Protein AF-A0A2V8BZT2-F1 (afdb_monomer_lite)

pLDDT: mean 83.88, std 13.38, range [48.38, 97.75]

Secondary structure (DSSP, 8-state):
---EEE----BSSS---EEEEE-TT-BS-EEES-EEESSSEEEEE-TT-BS-EEES-EEE-SS-HHHHHH-TT-B--SEEE-SPTTSSEEES-B-S-EESS------TT--PPPTT-

Foldseek 3Di:
DQAEFADQEWDLPPQPKEREEQDLPAEQEEAELYEAAQILEHYEYYENHAHYEHEHYEQECRNPPVCCVVPVSTHYFSEEYPYDQPRYHYYHYDYDGYDSHDHDHDPVPRNPDDPPD

Radius of gyration: 13.42 Å; chains: 1; bounding box: 36×33×26 Å

Structure (mmCIF, N/CA/C/O backbone):
data_AF-A0A2V8BZT2-F1
#
_entry.id   AF-A0A2V8BZT2-F1
#
loop_
_atom_site.group_PDB
_atom_site.id
_atom_site.type_symbol
_atom_site.label_atom_id
_atom_site.label_alt_id
_atom_site.label_comp_id
_atom_site.label_asym_id
_atom_site.label_entity_id
_atom_site.label_seq_id
_atom_site.pdbx_PDB_ins_code
_atom_site.Cartn_x
_atom_site.Cartn_y
_atom_site.Cartn_z
_atom_site.occupancy
_atom_site.B_iso_or_equiv
_atom_site.auth_seq_id
_atom_site.auth_comp_id
_atom_site.auth_asym_id
_atom_site.auth_atom_id
_atom_site.pdbx_PDB_model_num
ATOM 1 N N . ARG A 1 1 ? -13.406 -2.250 1.112 1.00 82.75 1 ARG A N 1
ATOM 2 C CA . ARG A 1 1 ? -13.160 -3.471 1.911 1.00 82.75 1 ARG A CA 1
ATOM 3 C C . ARG A 1 1 ? -13.557 -4.680 1.091 1.00 82.75 1 ARG A C 1
ATOM 5 O O . ARG A 1 1 ? -14.514 -4.541 0.335 1.00 82.75 1 ARG A O 1
ATOM 12 N N . TRP A 1 2 ? -12.881 -5.819 1.260 1.00 83.81 2 TRP A N 1
ATOM 13 C CA . TRP A 1 2 ? -13.088 -7.047 0.472 1.00 83.81 2 TRP A CA 1
ATOM 14 C C . TRP A 1 2 ? -12.940 -6.858 -1.039 1.00 83.81 2 TRP A C 1
ATOM 16 O O . TRP A 1 2 ? -13.545 -7.585 -1.822 1.00 83.81 2 TRP A O 1
ATOM 26 N N . ASN A 1 3 ? -12.146 -5.866 -1.443 1.00 82.94 3 ASN A N 1
ATOM 27 C CA . ASN A 1 3 ? -11.770 -5.691 -2.834 1.00 82.94 3 ASN A CA 1
ATOM 28 C C . ASN A 1 3 ? -10.599 -6.622 -3.147 1.00 82.94 3 ASN A C 1
ATOM 30 O O . ASN A 1 3 ? -9.687 -6.765 -2.331 1.00 82.94 3 ASN A O 1
ATOM 34 N N . GLU A 1 4 ? -10.603 -7.198 -4.341 1.00 87.56 4 GLU A N 1
ATOM 35 C CA . GLU A 1 4 ? -9.495 -7.990 -4.858 1.00 87.56 4 GLU A CA 1
ATOM 36 C C . GLU A 1 4 ? -8.922 -7.273 -6.073 1.00 87.56 4 GLU A C 1
ATOM 38 O O . GLU A 1 4 ? -9.618 -7.012 -7.053 1.00 87.56 4 GLU A O 1
ATOM 43 N N . THR A 1 5 ? -7.648 -6.914 -5.978 1.00 86.62 5 THR A N 1
ATOM 44 C CA . THR A 1 5 ? -6.884 -6.329 -7.077 1.00 86.62 5 THR A CA 1
ATOM 45 C C . THR A 1 5 ? -5.777 -7.304 -7.425 1.00 86.62 5 THR A C 1
ATOM 47 O O . THR A 1 5 ? -5.031 -7.760 -6.554 1.00 86.62 5 THR A O 1
ATOM 50 N N . SER A 1 6 ? -5.698 -7.672 -8.697 1.00 83.00 6 SER A N 1
ATOM 51 C CA . SER A 1 6 ? -4.645 -8.552 -9.173 1.00 83.00 6 SER A CA 1
ATOM 52 C C . SER A 1 6 ? -4.099 -8.080 -10.504 1.00 83.00 6 SER A C 1
ATOM 54 O O . SER A 1 6 ? -4.804 -7.443 -11.289 1.00 83.00 6 SER A O 1
ATOM 56 N N . GLY A 1 7 ? -2.832 -8.389 -10.738 1.00 78.75 7 GLY A N 1
ATOM 57 C CA . GLY A 1 7 ? -2.151 -8.047 -11.972 1.00 78.75 7 GLY A CA 1
ATOM 58 C C . GLY A 1 7 ? -0.972 -8.968 -12.247 1.00 78.75 7 GLY A C 1
ATOM 59 O O . GLY A 1 7 ? -0.732 -9.949 -11.544 1.00 78.75 7 GLY A O 1
ATOM 60 N N . ASN A 1 8 ? -0.225 -8.616 -13.286 1.00 70.88 8 ASN A N 1
ATOM 61 C CA . ASN A 1 8 ? 1.078 -9.184 -13.629 1.00 70.88 8 ASN A CA 1
ATOM 62 C C . ASN A 1 8 ? 2.114 -8.069 -13.881 1.00 70.88 8 ASN A C 1
ATOM 64 O O . ASN A 1 8 ? 3.004 -8.198 -14.721 1.00 70.88 8 ASN A O 1
ATOM 68 N N . GLY A 1 9 ? 1.943 -6.940 -13.190 1.00 68.69 9 GLY A N 1
ATOM 69 C CA . GLY A 1 9 ? 2.707 -5.718 -13.414 1.00 68.69 9 GLY A CA 1
ATOM 70 C C . GLY A 1 9 ? 4.065 -5.734 -12.717 1.00 68.69 9 GLY A C 1
ATOM 71 O O . GLY A 1 9 ? 4.199 -6.230 -11.605 1.00 68.69 9 GLY A O 1
ATOM 72 N N . TYR A 1 10 ? 5.066 -5.134 -13.357 1.00 74.81 10 TYR A N 1
ATOM 73 C CA . TYR A 1 10 ? 6.353 -4.790 -12.748 1.00 74.81 10 TYR A CA 1
ATOM 74 C C . TYR A 1 10 ? 6.797 -3.403 -13.219 1.00 74.81 10 TYR A C 1
ATOM 76 O O . TYR A 1 10 ? 6.179 -2.828 -14.119 1.00 74.81 10 TYR A O 1
ATOM 84 N N . ALA A 1 11 ? 7.836 -2.833 -12.609 1.00 71.00 11 ALA A N 1
ATOM 85 C CA . ALA A 1 11 ? 8.384 -1.545 -13.028 1.00 71.00 11 ALA A CA 1
ATOM 86 C C . ALA A 1 11 ? 9.912 -1.593 -13.160 1.00 71.00 11 ALA A C 1
ATOM 88 O O . ALA A 1 11 ? 10.600 -2.011 -12.238 1.00 71.00 11 ALA A O 1
ATOM 89 N N . THR A 1 12 ? 10.445 -1.135 -14.296 1.00 69.06 12 THR A N 1
ATOM 90 C CA . THR A 1 12 ? 11.894 -0.924 -14.529 1.00 69.06 12 THR A CA 1
ATOM 91 C C . THR A 1 12 ? 12.328 0.534 -14.331 1.00 69.06 12 THR A C 1
ATOM 93 O O . THR A 1 12 ? 13.508 0.852 -14.452 1.00 69.06 12 THR A O 1
ATOM 96 N N . GLY A 1 13 ? 11.369 1.417 -14.039 1.00 65.31 13 GLY A N 1
ATOM 97 C CA . GLY A 1 13 ? 11.533 2.818 -13.639 1.00 65.31 13 GLY A CA 1
ATOM 98 C C . GLY A 1 13 ? 10.741 3.089 -12.351 1.00 65.31 13 GLY A C 1
ATOM 99 O O . GLY A 1 13 ? 10.392 2.126 -11.666 1.00 65.31 13 GLY A O 1
ATOM 100 N N . PRO A 1 14 ? 10.424 4.349 -11.987 1.00 61.53 14 PRO A N 1
ATOM 101 C CA . PRO A 1 14 ? 9.626 4.612 -10.790 1.00 61.53 14 PRO A CA 1
ATOM 102 C C . PRO A 1 14 ? 8.318 3.813 -10.851 1.00 61.53 14 PRO A C 1
ATOM 104 O O . PRO A 1 14 ? 7.564 3.909 -11.820 1.00 61.53 14 PRO A O 1
ATOM 107 N N . ALA A 1 15 ? 8.086 2.974 -9.841 1.00 64.50 15 ALA A N 1
ATOM 108 C CA . ALA A 1 15 ? 6.976 2.035 -9.827 1.00 64.50 15 ALA A CA 1
ATOM 109 C C . ALA A 1 15 ? 5.659 2.777 -9.558 1.00 64.50 15 ALA A C 1
ATOM 111 O O . ALA A 1 15 ? 5.234 2.912 -8.416 1.00 64.50 15 ALA A O 1
ATOM 112 N N . THR A 1 16 ? 5.032 3.295 -10.617 1.00 68.88 16 THR A N 1
ATOM 113 C CA . THR A 1 16 ? 3.766 4.046 -10.549 1.00 68.88 16 THR A CA 1
ATOM 114 C C . THR A 1 16 ? 2.526 3.163 -10.644 1.00 68.88 16 THR A C 1
ATOM 116 O O . THR A 1 16 ? 1.426 3.652 -10.410 1.00 68.88 16 THR A O 1
ATOM 119 N N . ASN A 1 17 ? 2.678 1.878 -10.978 1.00 82.25 17 ASN A N 1
ATOM 120 C CA . ASN A 1 17 ? 1.571 0.925 -11.003 1.00 82.25 17 ASN A CA 1
ATOM 121 C C . ASN A 1 17 ? 1.343 0.342 -9.599 1.00 82.25 17 ASN A C 1
ATOM 123 O O . ASN A 1 17 ? 2.299 -0.036 -8.912 1.00 82.25 17 ASN A O 1
ATOM 127 N N . PHE A 1 18 ? 0.083 0.283 -9.178 1.00 90.50 18 PHE A N 1
ATOM 128 C CA . PHE A 1 18 ? -0.331 -0.204 -7.873 1.00 90.50 18 PHE A CA 1
ATOM 129 C C . PHE A 1 18 ? -1.722 -0.840 -7.917 1.00 90.50 18 PHE A C 1
ATOM 131 O O . PHE A 1 18 ? -2.554 -0.454 -8.736 1.00 90.50 18 PHE A O 1
ATOM 138 N N . GLY A 1 19 ? -1.994 -1.772 -7.000 1.00 92.38 19 GLY A N 1
ATOM 139 C CA . GLY A 1 19 ? -3.340 -2.320 -6.812 1.00 92.38 19 GLY A CA 1
ATOM 140 C C . GLY A 1 19 ? -4.283 -1.311 -6.150 1.00 92.38 19 GLY A C 1
ATOM 141 O O . GLY A 1 19 ? -5.372 -1.039 -6.652 1.00 92.38 19 GLY A O 1
ATOM 142 N N . ILE A 1 20 ? -3.854 -0.714 -5.032 1.00 94.19 20 ILE A N 1
ATOM 143 C CA . ILE A 1 20 ? -4.624 0.292 -4.281 1.00 94.19 20 ILE A CA 1
ATOM 144 C C . ILE A 1 20 ? -3.760 1.533 -4.042 1.00 94.19 20 ILE A C 1
ATOM 146 O O . ILE A 1 20 ? -2.643 1.433 -3.540 1.00 94.19 20 ILE A O 1
ATOM 150 N N . GLY A 1 21 ? -4.292 2.712 -4.369 1.00 94.25 21 GLY A N 1
ATOM 151 C CA . GLY A 1 21 ? -3.606 3.992 -4.192 1.00 94.25 21 GLY A CA 1
ATOM 152 C C . GLY A 1 21 ? -4.351 4.929 -3.246 1.00 94.25 21 GLY A C 1
ATOM 153 O O . GLY A 1 21 ? -5.548 5.157 -3.416 1.00 94.25 21 GLY A O 1
ATOM 154 N N . LEU A 1 22 ? -3.637 5.510 -2.282 1.00 95.62 22 LEU A N 1
ATOM 155 C CA . LEU A 1 22 ? -4.106 6.640 -1.478 1.00 95.62 22 LEU A CA 1
ATOM 156 C C . LEU A 1 22 ? -3.396 7.894 -1.981 1.00 95.62 22 LEU A C 1
ATOM 158 O O . LEU A 1 22 ? -2.215 8.091 -1.708 1.00 95.62 22 LEU A O 1
ATOM 162 N N . LEU A 1 23 ? -4.102 8.706 -2.764 1.00 94.38 23 LEU A N 1
ATOM 163 C CA . LEU A 1 23 ? -3.538 9.899 -3.402 1.00 94.38 23 LEU A CA 1
ATOM 164 C C . LEU A 1 23 ? -3.241 11.009 -2.383 1.00 94.38 23 LEU A C 1
ATOM 166 O O . LEU A 1 23 ? -3.712 10.961 -1.254 1.00 94.38 23 LEU A O 1
ATOM 170 N N . ALA A 1 24 ? -2.503 12.042 -2.795 1.00 93.19 24 ALA A N 1
ATOM 171 C CA . ALA A 1 24 ? -2.044 13.135 -1.927 1.00 93.19 24 ALA A CA 1
ATOM 172 C C . ALA A 1 24 ? -3.151 13.844 -1.117 1.00 93.19 24 ALA A C 1
ATOM 174 O O . ALA A 1 24 ? -2.877 14.446 -0.086 1.00 93.19 24 ALA A O 1
ATOM 175 N N . THR A 1 25 ? -4.399 13.781 -1.581 1.00 93.56 25 THR A N 1
ATOM 176 C CA . THR A 1 25 ? -5.577 14.369 -0.928 1.00 93.56 25 THR A CA 1
ATOM 177 C C . THR A 1 25 ? -6.415 13.350 -0.147 1.00 93.56 25 THR A C 1
ATOM 179 O O . THR A 1 25 ? -7.524 13.660 0.286 1.00 93.56 25 THR A O 1
ATOM 182 N N . ALA A 1 26 ? -5.926 12.119 0.018 1.00 95.44 26 ALA A N 1
ATOM 183 C CA . ALA A 1 26 ? -6.617 11.069 0.747 1.00 95.44 26 ALA A CA 1
ATOM 184 C C . ALA A 1 26 ? -6.467 11.286 2.258 1.00 95.44 26 ALA A C 1
ATOM 186 O O . ALA A 1 26 ? -5.395 11.071 2.832 1.00 95.44 26 ALA A O 1
ATOM 187 N N . PHE A 1 27 ? -7.573 11.670 2.896 1.00 97.00 27 PHE A N 1
ATOM 188 C CA . PHE A 1 27 ? -7.660 11.857 4.340 1.00 97.00 27 PHE A CA 1
ATOM 189 C C . PHE A 1 27 ? -8.783 11.030 4.955 1.00 97.00 27 PHE A C 1
ATOM 191 O O . PHE A 1 27 ? -9.858 10.920 4.368 1.00 97.00 27 PHE A O 1
ATOM 198 N N . ASN A 1 28 ? -8.555 10.516 6.167 1.00 97.19 28 ASN A N 1
ATOM 199 C CA . ASN A 1 28 ? -9.574 9.838 6.977 1.00 97.19 28 ASN A CA 1
ATOM 200 C C . ASN A 1 28 ? -10.194 8.594 6.309 1.00 97.19 28 ASN A C 1
ATOM 202 O O . ASN A 1 28 ? -11.365 8.287 6.535 1.00 97.19 28 ASN A O 1
ATOM 206 N N . ASN A 1 29 ? -9.434 7.873 5.481 1.00 96.62 29 ASN A N 1
ATOM 207 C CA . ASN A 1 29 ? -9.927 6.671 4.807 1.00 96.62 29 ASN A CA 1
ATOM 208 C C . ASN A 1 29 ? -9.651 5.405 5.619 1.00 96.62 29 ASN A C 1
ATOM 210 O O . ASN A 1 29 ? -8.651 5.302 6.330 1.00 96.62 29 ASN A O 1
ATOM 214 N N . LEU A 1 30 ? -10.512 4.403 5.436 1.00 95.94 30 LEU A N 1
ATOM 215 C CA . LEU A 1 30 ? -10.336 3.056 5.969 1.00 95.94 30 LEU A CA 1
ATOM 216 C C . LEU A 1 30 ? -10.149 2.059 4.823 1.00 95.94 30 LEU A C 1
ATOM 218 O O . LEU A 1 30 ? -11.076 1.776 4.062 1.00 95.94 30 LEU A O 1
ATOM 222 N N . ILE A 1 31 ? -8.949 1.490 4.740 1.00 95.00 31 ILE A N 1
ATOM 223 C CA . ILE A 1 31 ? -8.581 0.446 3.788 1.00 95.00 31 ILE A CA 1
ATOM 224 C C . ILE A 1 31 ? -8.408 -0.851 4.565 1.00 95.00 31 ILE A C 1
ATOM 226 O O . ILE A 1 31 ? -7.367 -1.095 5.177 1.00 95.00 31 ILE A O 1
ATOM 230 N N . GLU A 1 32 ? -9.454 -1.673 4.561 1.00 93.94 32 GLU A N 1
ATOM 231 C CA . GLU A 1 32 ? -9.481 -2.912 5.337 1.00 93.94 32 GLU A CA 1
ATOM 232 C C . GLU A 1 32 ? -9.867 -4.148 4.535 1.00 93.94 32 GLU A C 1
ATOM 234 O O . GLU A 1 32 ? -10.717 -4.066 3.641 1.00 93.94 32 GLU A O 1
ATOM 239 N N . ALA A 1 33 ? -9.289 -5.292 4.915 1.00 90.62 33 ALA A N 1
ATOM 240 C CA . ALA A 1 33 ? -9.679 -6.614 4.429 1.00 90.62 33 ALA A CA 1
ATOM 241 C C . ALA A 1 33 ? -9.716 -6.723 2.897 1.00 90.62 33 ALA A C 1
ATOM 243 O O . ALA A 1 33 ? -10.644 -7.296 2.338 1.00 90.62 33 ALA A O 1
ATOM 244 N N . ASN A 1 34 ? -8.758 -6.109 2.202 1.00 91.31 34 ASN A N 1
ATOM 245 C CA . ASN A 1 34 ? -8.605 -6.224 0.751 1.00 91.31 34 ASN A CA 1
ATOM 246 C C . ASN A 1 34 ? -7.424 -7.137 0.411 1.00 91.31 34 ASN A C 1
ATOM 248 O O . ASN A 1 34 ? -6.519 -7.314 1.230 1.00 91.31 34 ASN A O 1
ATOM 252 N N . SER A 1 35 ? -7.415 -7.640 -0.820 1.00 91.62 35 SER A N 1
ATOM 253 C CA . SER A 1 35 ? -6.312 -8.411 -1.390 1.00 91.62 35 SER A CA 1
ATOM 254 C C . SER A 1 35 ? -5.682 -7.642 -2.553 1.00 91.62 35 SER A C 1
ATOM 256 O O . SER A 1 35 ? -6.395 -7.178 -3.447 1.00 91.62 35 SER A O 1
ATOM 258 N N . ALA A 1 36 ? -4.356 -7.501 -2.557 1.00 92.38 36 ALA A N 1
ATOM 259 C CA . ALA A 1 36 ? -3.598 -6.891 -3.653 1.00 92.38 36 ALA A CA 1
ATOM 260 C C . ALA A 1 36 ? -2.355 -7.732 -3.982 1.00 92.38 36 ALA A C 1
ATOM 262 O O . ALA A 1 36 ? -1.414 -7.801 -3.189 1.00 92.38 36 ALA A O 1
ATOM 263 N N . ILE A 1 37 ? -2.375 -8.414 -5.132 1.00 89.38 37 ILE A N 1
ATOM 264 C CA . ILE A 1 37 ? -1.389 -9.450 -5.493 1.00 89.38 37 ILE A CA 1
ATOM 265 C C . ILE A 1 37 ? -0.956 -9.293 -6.956 1.00 89.38 37 ILE A C 1
ATOM 267 O O . ILE A 1 37 ? -1.791 -9.091 -7.831 1.00 89.38 37 ILE A O 1
ATOM 271 N N . GLY A 1 38 ? 0.336 -9.437 -7.256 1.00 87.44 38 GLY A N 1
ATOM 272 C CA . GLY A 1 38 ? 0.846 -9.439 -8.634 1.00 87.44 38 GLY A CA 1
ATOM 273 C C . GLY A 1 38 ? 0.876 -8.068 -9.328 1.00 87.44 38 GLY A C 1
ATOM 274 O O . GLY A 1 38 ? 1.091 -7.965 -10.535 1.00 87.44 38 GLY A O 1
ATOM 275 N N . ASN A 1 39 ? 0.680 -6.984 -8.591 1.00 89.25 39 ASN A N 1
ATOM 276 C CA . ASN A 1 39 ? 0.878 -5.628 -9.098 1.00 89.25 39 ASN A CA 1
ATOM 277 C C . ASN A 1 39 ? 2.352 -5.232 -8.961 1.00 89.25 39 ASN A C 1
ATOM 279 O O . ASN A 1 39 ? 3.066 -5.856 -8.186 1.00 89.25 39 ASN A O 1
ATOM 283 N N . SER A 1 40 ? 2.809 -4.156 -9.615 1.00 89.50 40 SER A N 1
ATOM 284 C CA . SER A 1 40 ? 4.170 -3.651 -9.352 1.00 89.50 40 SER A CA 1
ATOM 285 C C . SER A 1 40 ? 4.319 -3.236 -7.887 1.00 89.50 40 SER A C 1
ATOM 287 O O . SER A 1 40 ? 5.304 -3.580 -7.248 1.00 89.50 40 SER A O 1
ATOM 289 N N . ASN A 1 41 ? 3.306 -2.559 -7.338 1.00 91.06 41 ASN A N 1
ATOM 290 C CA . ASN A 1 41 ? 3.156 -2.347 -5.902 1.00 91.06 41 ASN A CA 1
ATOM 291 C C . ASN A 1 41 ? 1.773 -2.801 -5.438 1.00 91.06 41 ASN A C 1
ATOM 293 O O . ASN A 1 41 ? 0.790 -2.629 -6.155 1.00 91.06 41 ASN A O 1
ATOM 297 N N . GLY A 1 42 ? 1.659 -3.330 -4.227 1.00 94.19 42 GLY A N 1
ATOM 298 C CA . GLY A 1 42 ? 0.356 -3.721 -3.693 1.00 94.1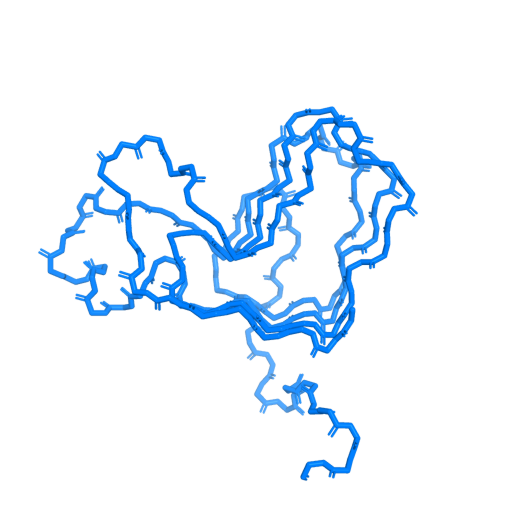9 42 GLY A CA 1
ATOM 299 C C . GLY A 1 42 ? -0.481 -2.501 -3.303 1.00 94.19 42 GLY A C 1
ATOM 300 O O . GLY A 1 42 ? -1.493 -2.193 -3.940 1.00 94.19 42 GLY A O 1
ATOM 301 N N . ILE A 1 43 ? -0.023 -1.779 -2.279 1.00 95.19 43 ILE A N 1
ATOM 302 C CA . ILE A 1 43 ? -0.590 -0.508 -1.819 1.00 95.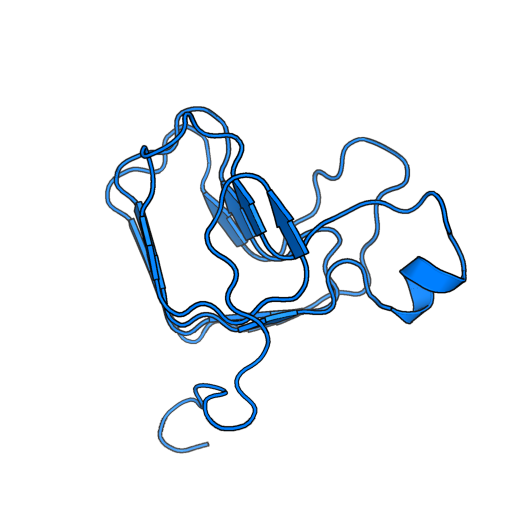19 43 ILE A CA 1
ATOM 303 C C . ILE A 1 43 ? 0.456 0.599 -1.931 1.00 95.19 43 ILE A C 1
ATOM 305 O O . ILE A 1 43 ? 1.581 0.438 -1.462 1.00 95.19 43 ILE A O 1
ATOM 309 N N . VAL A 1 44 ? 0.063 1.748 -2.486 1.00 95.12 44 VAL A N 1
ATOM 310 C CA . VAL A 1 44 ? 0.880 2.969 -2.497 1.00 95.12 44 VAL A CA 1
ATOM 311 C C . VAL A 1 44 ? 0.149 4.090 -1.771 1.00 95.12 44 VAL A C 1
ATOM 313 O O . VAL A 1 44 ? -0.991 4.422 -2.099 1.00 95.12 44 VAL A O 1
ATOM 316 N N . VAL A 1 45 ? 0.821 4.698 -0.798 1.00 96.06 45 VAL A N 1
ATOM 317 C CA . VAL A 1 45 ? 0.374 5.920 -0.125 1.00 96.06 45 VAL A CA 1
ATOM 318 C C . VAL A 1 45 ? 1.232 7.069 -0.637 1.00 96.06 45 VAL A C 1
ATOM 320 O O . VAL A 1 45 ? 2.446 7.080 -0.449 1.00 96.06 45 VAL A O 1
ATOM 323 N N . PHE A 1 46 ? 0.609 8.012 -1.340 1.00 95.19 46 PHE A N 1
ATOM 324 C CA . PHE A 1 46 ? 1.301 9.137 -1.960 1.00 95.19 46 PHE A CA 1
ATOM 325 C C . PHE A 1 46 ? 1.650 10.229 -0.939 1.00 95.19 46 PHE A C 1
ATOM 327 O O . PHE A 1 46 ? 0.978 10.355 0.092 1.00 95.19 46 PHE A O 1
ATOM 334 N N . PRO A 1 47 ? 2.656 11.075 -1.239 1.00 95.56 47 PRO A N 1
ATOM 335 C CA . PRO A 1 47 ? 2.996 12.210 -0.390 1.00 95.56 47 PRO A CA 1
ATOM 336 C C . PRO A 1 47 ? 1.771 13.095 -0.123 1.00 95.56 47 PRO A C 1
ATOM 338 O O . PRO A 1 47 ? 1.052 13.450 -1.052 1.00 95.56 47 PRO A O 1
ATOM 341 N N . GLY A 1 48 ? 1.538 13.455 1.140 1.00 94.12 48 GLY A N 1
ATOM 342 C CA . GLY A 1 48 ? 0.413 14.302 1.565 1.00 94.12 48 GLY A CA 1
ATOM 343 C C . GLY A 1 48 ? -0.809 13.547 2.097 1.00 94.12 48 GLY A C 1
ATOM 344 O O . GLY A 1 48 ? -1.567 14.130 2.870 1.00 94.12 48 GLY A O 1
ATOM 345 N N . ALA A 1 49 ? -0.964 12.256 1.782 1.00 97.06 49 ALA A N 1
ATOM 346 C CA . ALA A 1 49 ? -2.024 11.435 2.364 1.00 97.06 49 ALA A CA 1
ATOM 347 C C . ALA A 1 49 ? -1.826 11.287 3.882 1.00 97.06 49 ALA A C 1
ATOM 349 O O . ALA A 1 49 ? -0.719 10.982 4.339 1.00 97.06 49 ALA A O 1
ATOM 350 N N . ALA A 1 50 ? -2.889 11.480 4.666 1.00 97.62 50 ALA A N 1
ATOM 351 C CA . ALA A 1 50 ? -2.790 11.469 6.125 1.00 97.62 50 ALA A CA 1
ATOM 352 C C . ALA A 1 50 ? -4.048 10.964 6.834 1.00 97.62 50 ALA A C 1
ATOM 354 O O . ALA A 1 50 ? -5.160 11.015 6.316 1.00 97.62 50 ALA A O 1
ATOM 355 N N . ASN A 1 51 ? -3.868 10.531 8.077 1.00 97.38 51 ASN A N 1
ATOM 356 C CA . ASN A 1 51 ? -4.891 9.989 8.958 1.00 97.38 51 ASN A CA 1
ATOM 357 C C . ASN A 1 51 ? -5.697 8.838 8.332 1.00 97.38 51 ASN A C 1
ATOM 359 O O . ASN A 1 51 ? -6.893 8.694 8.583 1.00 97.38 51 ASN A O 1
ATOM 363 N N . ASN A 1 52 ? -5.062 8.026 7.484 1.00 97.75 52 ASN A N 1
ATOM 364 C CA . ASN A 1 52 ? -5.696 6.842 6.919 1.00 97.75 52 ASN A CA 1
ATOM 365 C C . ASN A 1 52 ? -5.379 5.612 7.773 1.00 97.75 52 ASN A C 1
ATOM 367 O O . ASN A 1 52 ? -4.287 5.479 8.329 1.00 97.75 52 ASN A O 1
ATOM 371 N N . GLN A 1 53 ? -6.339 4.695 7.852 1.00 96.75 53 GLN A N 1
ATOM 372 C CA . GLN A 1 53 ? -6.197 3.411 8.527 1.00 96.75 53 GLN A CA 1
ATOM 373 C C . GLN A 1 53 ? -6.098 2.303 7.482 1.00 96.75 53 GLN A C 1
ATOM 375 O O . GLN A 1 53 ? -7.069 2.006 6.784 1.00 96.75 53 GLN A O 1
ATOM 380 N N . ILE A 1 54 ? -4.931 1.675 7.385 1.00 95.94 54 ILE A N 1
ATOM 381 C CA . ILE A 1 54 ? -4.655 0.566 6.477 1.00 95.94 54 ILE A CA 1
ATOM 382 C C . ILE A 1 54 ? -4.476 -0.678 7.338 1.00 95.94 54 ILE A C 1
ATOM 384 O O . ILE A 1 54 ? -3.454 -0.836 8.008 1.00 95.94 54 ILE A O 1
ATOM 388 N N . ARG A 1 55 ? -5.475 -1.564 7.370 1.00 92.81 55 ARG A N 1
ATOM 389 C CA . ARG A 1 55 ? -5.463 -2.695 8.305 1.00 92.81 55 ARG A CA 1
ATOM 390 C C . ARG A 1 55 ? -5.992 -3.999 7.739 1.00 92.81 55 ARG A C 1
ATOM 392 O O . ARG A 1 55 ? -6.939 -4.006 6.965 1.00 92.81 55 ARG A O 1
ATOM 399 N N . GLN A 1 56 ? -5.436 -5.116 8.200 1.00 91.56 56 GLN A N 1
ATOM 400 C CA . GLN A 1 56 ? -5.947 -6.460 7.898 1.00 91.56 56 GLN A CA 1
ATOM 401 C C . GLN A 1 56 ? -6.081 -6.752 6.394 1.00 91.56 56 GLN A C 1
ATOM 403 O O . GLN A 1 56 ? -6.971 -7.489 5.987 1.00 91.56 56 GLN A O 1
AT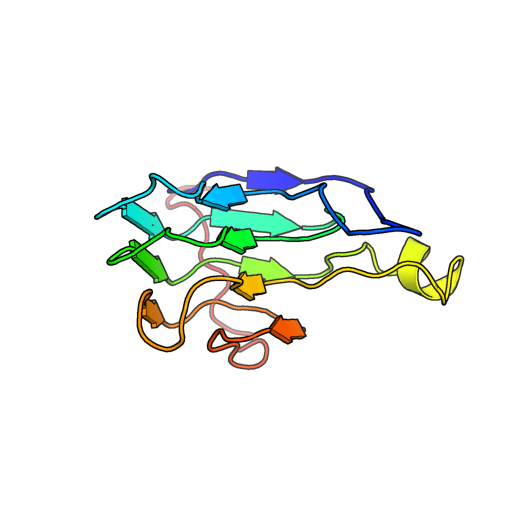OM 408 N N . ASN A 1 57 ? -5.238 -6.152 5.553 1.00 91.75 57 ASN A N 1
ATOM 409 C CA . ASN A 1 57 ? -5.186 -6.450 4.122 1.00 91.75 57 ASN A CA 1
ATOM 410 C C . ASN A 1 57 ? -4.158 -7.556 3.844 1.00 91.75 57 ASN A C 1
ATOM 412 O O . ASN A 1 57 ? -3.196 -7.702 4.598 1.00 91.75 57 ASN A O 1
ATOM 416 N N . VAL A 1 58 ? -4.326 -8.291 2.745 1.00 91.88 58 VAL A N 1
ATOM 417 C CA . VAL A 1 58 ? -3.350 -9.266 2.235 1.00 91.88 58 VAL A CA 1
ATOM 418 C C . VAL A 1 58 ? -2.694 -8.691 0.992 1.00 91.88 58 VAL A C 1
ATOM 420 O O . VAL A 1 58 ? -3.334 -8.493 -0.037 1.00 91.88 58 VAL A O 1
ATOM 423 N N . ILE A 1 59 ? -1.413 -8.374 1.105 1.00 92.25 59 ILE A N 1
ATOM 424 C CA . ILE A 1 59 ? -0.684 -7.586 0.123 1.00 92.25 59 ILE A CA 1
ATOM 425 C C . ILE A 1 59 ? 0.643 -8.301 -0.098 1.00 92.25 59 ILE A C 1
ATOM 427 O O . ILE A 1 59 ? 1.598 -8.083 0.633 1.00 92.25 59 ILE A O 1
ATOM 431 N N . VAL A 1 60 ? 0.673 -9.262 -1.014 1.00 90.25 60 VAL A N 1
ATOM 432 C CA . VAL A 1 60 ? 1.824 -10.160 -1.186 1.00 90.25 60 VAL A CA 1
ATOM 433 C C . VAL A 1 60 ? 2.114 -10.386 -2.660 1.00 90.25 60 VAL A C 1
ATOM 435 O O . VAL A 1 60 ? 1.198 -10.400 -3.482 1.00 90.25 60 VAL A O 1
ATOM 438 N N . GLY A 1 61 ? 3.382 -10.623 -2.989 1.00 88.31 61 GLY A N 1
ATOM 439 C CA . GLY A 1 61 ? 3.794 -10.940 -4.355 1.00 88.31 61 GLY A CA 1
ATOM 440 C C . GLY A 1 61 ? 3.697 -9.741 -5.293 1.00 88.31 61 GLY A C 1
ATOM 441 O O . GLY A 1 61 ? 3.267 -9.906 -6.435 1.00 88.31 61 GLY A O 1
ATOM 442 N N . ASN A 1 62 ? 4.045 -8.548 -4.801 1.00 89.88 62 ASN A N 1
ATOM 443 C CA . ASN A 1 62 ? 4.140 -7.329 -5.597 1.00 89.88 62 ASN A CA 1
ATOM 444 C C . ASN A 1 62 ? 5.605 -6.827 -5.607 1.00 89.88 62 ASN A C 1
ATOM 446 O O . ASN A 1 62 ? 6.084 -6.392 -4.555 1.00 89.88 62 ASN A O 1
ATOM 450 N N . PRO A 1 63 ? 6.336 -6.881 -6.742 1.00 85.81 63 PRO A N 1
ATOM 451 C CA . PRO A 1 63 ? 5.941 -7.418 -8.051 1.00 85.81 63 PRO A CA 1
ATOM 452 C C . PRO A 1 63 ? 5.780 -8.953 -8.069 1.00 85.81 63 PRO A C 1
ATOM 454 O O . PRO A 1 63 ? 6.258 -9.632 -7.155 1.00 85.81 63 PRO A O 1
ATOM 457 N N . PRO A 1 64 ? 5.118 -9.531 -9.098 1.00 77.69 64 PRO A N 1
ATOM 458 C CA . PRO A 1 64 ? 4.970 -10.976 -9.230 1.00 77.69 64 PRO A CA 1
ATOM 459 C C . PRO A 1 64 ? 6.324 -11.685 -9.215 1.00 77.69 64 PRO A C 1
ATOM 461 O O . PRO A 1 64 ? 7.230 -11.313 -9.960 1.00 77.69 64 PRO A O 1
ATOM 464 N N . ILE A 1 65 ? 6.425 -12.782 -8.459 1.00 72.00 65 ILE A N 1
ATOM 465 C CA . ILE A 1 65 ? 7.675 -13.542 -8.283 1.00 72.00 65 ILE A CA 1
ATOM 466 C C . ILE A 1 65 ? 8.304 -14.007 -9.605 1.00 72.00 65 ILE A C 1
ATOM 468 O O . ILE A 1 65 ? 9.524 -14.018 -9.749 1.00 72.00 65 ILE A O 1
ATOM 472 N N . GLN A 1 66 ? 7.473 -14.362 -10.592 1.00 64.81 66 GLN A N 1
ATOM 473 C CA . GLN A 1 66 ? 7.931 -14.743 -11.931 1.00 64.81 66 GLN A CA 1
ATOM 474 C C . GLN A 1 66 ? 8.731 -13.608 -12.575 1.00 64.81 66 GLN A C 1
ATOM 476 O O . GLN A 1 66 ? 9.768 -13.857 -13.185 1.00 64.81 66 GLN A O 1
ATOM 481 N N . VAL A 1 67 ? 8.274 -12.370 -12.379 1.00 69.19 67 VAL A N 1
ATOM 482 C CA . VAL A 1 67 ? 8.907 -11.177 -12.926 1.00 69.19 67 VAL A CA 1
ATOM 483 C C . VAL A 1 67 ? 10.113 -10.749 -12.100 1.00 69.19 67 VAL A C 1
ATOM 485 O O . VAL A 1 67 ? 11.140 -10.421 -12.686 1.00 69.19 67 VAL A O 1
ATOM 488 N N . SER A 1 68 ? 10.043 -10.826 -10.766 1.00 65.31 68 SER A N 1
ATOM 489 C CA . SER A 1 68 ? 11.193 -10.560 -9.885 1.00 65.31 68 SER A CA 1
ATOM 490 C C . SER A 1 68 ? 12.411 -11.420 -10.239 1.00 65.31 68 SER A C 1
ATOM 492 O O . SER A 1 68 ? 13.544 -10.958 -10.144 1.00 65.31 68 SER A O 1
ATOM 494 N N . ASN A 1 69 ? 12.184 -12.658 -10.689 1.00 70.25 69 ASN A N 1
ATOM 495 C CA . ASN A 1 69 ? 13.254 -13.565 -11.100 1.00 70.25 69 ASN A CA 1
ATOM 496 C C . ASN A 1 69 ? 13.750 -13.307 -12.532 1.00 70.25 69 ASN A C 1
ATOM 498 O O . ASN A 1 69 ? 14.944 -13.433 -12.793 1.00 70.25 69 ASN A O 1
ATOM 502 N N . SER A 1 70 ? 12.858 -12.973 -13.474 1.00 75.62 70 SER A N 1
ATOM 503 C CA . SER A 1 70 ? 13.232 -12.763 -14.883 1.00 75.62 70 SER A CA 1
ATOM 504 C C . SER A 1 70 ? 13.754 -11.357 -15.179 1.00 75.62 70 SER A C 1
ATOM 506 O O . SER A 1 70 ? 14.442 -11.153 -16.176 1.00 75.62 70 SER A O 1
ATOM 508 N N . VAL A 1 71 ? 13.415 -10.379 -14.337 1.00 72.25 71 VAL A N 1
ATOM 509 C CA . VAL A 1 71 ? 13.841 -8.983 -14.453 1.00 72.25 71 VAL A CA 1
ATOM 510 C C . VAL A 1 71 ? 14.377 -8.520 -13.093 1.00 72.25 71 VAL A C 1
ATOM 512 O O . VAL A 1 71 ? 13.646 -7.896 -12.329 1.00 72.25 71 VAL A O 1
ATOM 515 N N . PRO A 1 72 ? 15.658 -8.785 -12.772 1.00 65.81 72 PRO A N 1
ATOM 516 C CA . PRO A 1 72 ? 16.233 -8.500 -11.450 1.00 65.81 72 PRO A CA 1
ATOM 517 C C . PRO A 1 72 ? 16.256 -7.012 -11.070 1.00 65.81 72 PRO A C 1
ATOM 519 O O . PRO A 1 72 ? 16.362 -6.667 -9.899 1.00 65.81 72 PRO A O 1
ATOM 522 N N . THR A 1 73 ? 16.176 -6.119 -12.061 1.00 67.75 73 THR A N 1
ATOM 523 C CA . THR A 1 73 ? 16.049 -4.664 -11.871 1.00 67.75 73 THR A CA 1
ATOM 524 C C . THR A 1 73 ? 14.594 -4.200 -11.762 1.00 67.75 73 THR A C 1
ATOM 526 O O . THR A 1 73 ? 14.344 -3.017 -11.538 1.00 67.75 73 THR A O 1
ATOM 529 N N . GLY A 1 74 ? 13.634 -5.114 -11.939 1.00 64.81 74 GLY A N 1
ATOM 530 C CA . GLY A 1 74 ? 12.211 -4.877 -11.758 1.00 64.81 74 GLY A CA 1
ATOM 531 C C . GLY A 1 74 ? 11.908 -4.633 -10.285 1.00 64.81 74 GLY A C 1
ATOM 532 O O . GLY A 1 74 ? 11.981 -5.550 -9.471 1.00 64.81 74 GLY A O 1
ATOM 533 N N . GLY A 1 75 ? 11.596 -3.386 -9.948 1.00 73.69 75 GLY A N 1
ATOM 534 C CA . GLY A 1 75 ? 11.327 -2.949 -8.585 1.00 73.69 75 GLY A CA 1
ATOM 535 C C . GLY A 1 75 ? 9.841 -2.921 -8.241 1.00 73.69 75 GLY A C 1
ATOM 536 O O . GLY A 1 75 ? 8.965 -3.016 -9.106 1.00 73.69 75 GLY A O 1
ATOM 537 N N . GLY A 1 76 ? 9.583 -2.745 -6.950 1.00 84.12 76 GLY A N 1
ATOM 538 C CA . GLY A 1 76 ? 8.250 -2.636 -6.376 1.00 84.12 76 GLY A CA 1
ATOM 539 C C . GLY A 1 76 ? 8.207 -3.218 -4.970 1.00 84.12 76 GLY A C 1
ATOM 540 O O . GLY A 1 76 ? 9.151 -3.879 -4.534 1.00 84.12 76 GLY A O 1
ATOM 541 N N . THR A 1 77 ? 7.138 -2.929 -4.241 1.00 89.62 77 THR A N 1
ATOM 542 C CA . THR A 1 77 ? 6.959 -3.441 -2.884 1.00 89.62 77 THR A CA 1
ATOM 543 C C . THR A 1 77 ? 5.490 -3.703 -2.590 1.00 89.62 77 THR A C 1
ATOM 545 O O . THR A 1 77 ? 4.598 -3.108 -3.199 1.00 89.62 77 THR A O 1
ATOM 548 N N . ASP A 1 78 ? 5.214 -4.578 -1.629 1.00 92.62 78 ASP A N 1
ATOM 549 C CA . ASP A 1 78 ? 3.844 -4.836 -1.218 1.00 92.62 78 ASP A CA 1
ATOM 550 C C . ASP A 1 78 ? 3.205 -3.567 -0.646 1.00 92.62 78 ASP A C 1
ATOM 552 O O . ASP A 1 78 ? 2.109 -3.205 -1.067 1.00 92.62 78 ASP A O 1
ATOM 556 N N . ILE A 1 79 ? 3.895 -2.839 0.236 1.00 94.25 79 ILE A N 1
ATOM 557 C CA . ILE A 1 79 ? 3.398 -1.561 0.768 1.00 94.25 79 ILE A CA 1
ATOM 558 C C . ILE A 1 79 ? 4.447 -0.468 0.623 1.00 94.25 79 ILE A C 1
ATOM 560 O O . ILE A 1 79 ? 5.515 -0.540 1.225 1.00 94.25 79 ILE A O 1
ATOM 564 N N . TRP A 1 80 ? 4.109 0.591 -0.110 1.00 94.19 80 TRP A N 1
ATOM 565 C CA . TRP A 1 80 ? 4.951 1.773 -0.235 1.00 94.19 80 TRP A CA 1
ATOM 566 C C . TRP A 1 80 ? 4.272 2.997 0.368 1.00 94.19 80 TRP A C 1
ATOM 568 O O . TRP A 1 80 ? 3.406 3.603 -0.264 1.00 94.19 80 TRP A O 1
ATOM 578 N N . ASP A 1 81 ? 4.689 3.393 1.571 1.00 95.25 81 ASP A N 1
ATOM 579 C CA . ASP A 1 81 ? 4.264 4.660 2.156 1.00 95.25 81 ASP A CA 1
ATOM 580 C C . ASP A 1 81 ? 5.274 5.782 1.869 1.00 95.25 81 ASP A C 1
ATOM 582 O O . ASP A 1 81 ? 6.391 5.793 2.383 1.00 95.25 81 ASP A O 1
ATOM 586 N N . GLN A 1 82 ? 4.880 6.732 1.021 1.00 95.06 82 GLN A N 1
ATOM 587 C CA . GLN A 1 82 ? 5.665 7.924 0.682 1.00 95.06 82 GLN A CA 1
ATOM 588 C C . GLN A 1 82 ? 5.263 9.154 1.511 1.00 95.06 82 GLN A C 1
ATOM 590 O O . GLN A 1 82 ? 5.816 10.238 1.316 1.00 95.06 82 GLN A O 1
ATOM 595 N N . SER A 1 83 ? 4.278 9.026 2.402 1.00 95.62 83 SER A N 1
ATOM 596 C CA . SER A 1 83 ? 3.903 10.090 3.329 1.00 95.62 83 SER A CA 1
ATOM 597 C C . SER A 1 83 ? 4.969 10.281 4.415 1.00 95.62 83 SER A C 1
ATOM 599 O O . SER A 1 83 ? 5.877 9.463 4.586 1.00 95.62 83 SER A O 1
ATOM 601 N N . ALA A 1 84 ? 4.884 11.388 5.156 1.00 94.38 84 ALA A N 1
ATOM 602 C CA . ALA A 1 84 ? 5.770 11.583 6.297 1.00 94.38 84 ALA A CA 1
ATOM 603 C C . ALA A 1 84 ? 5.528 10.483 7.359 1.00 94.38 84 ALA A C 1
ATOM 605 O O . ALA A 1 84 ? 4.388 10.039 7.530 1.00 94.38 84 ALA A O 1
ATOM 606 N N . PRO A 1 85 ? 6.565 10.033 8.092 1.00 92.00 85 PRO A N 1
ATOM 607 C CA . PRO A 1 85 ? 6.405 9.007 9.119 1.00 92.00 85 PRO A CA 1
ATOM 608 C C . PRO A 1 85 ? 5.303 9.353 10.128 1.00 92.00 85 PRO A C 1
ATOM 610 O O . PRO A 1 85 ? 5.235 10.474 10.628 1.00 92.00 85 PRO A O 1
ATOM 613 N N . GLY A 1 86 ? 4.443 8.380 10.435 1.00 91.31 86 GLY A N 1
ATOM 614 C CA . GLY A 1 86 ? 3.345 8.540 11.394 1.00 91.31 86 GLY A CA 1
ATOM 615 C C . GLY A 1 86 ? 2.099 9.246 10.850 1.00 91.31 86 GLY A C 1
ATOM 616 O O . GLY A 1 86 ? 1.132 9.402 11.592 1.00 91.31 86 GLY A O 1
ATOM 617 N N . MET A 1 87 ? 2.075 9.634 9.571 1.00 96.25 87 MET A N 1
ATOM 618 C CA . MET A 1 87 ? 0.881 10.233 8.965 1.00 96.25 87 MET A CA 1
ATOM 619 C C . MET A 1 87 ? -0.234 9.215 8.736 1.00 96.25 87 MET A C 1
ATOM 621 O O . MET A 1 87 ? -1.396 9.604 8.676 1.00 96.25 87 MET A O 1
ATOM 625 N N . ASN A 1 88 ? 0.088 7.928 8.616 1.00 96.88 88 ASN A N 1
ATOM 626 C CA . ASN A 1 88 ? -0.877 6.863 8.366 1.00 96.88 88 ASN A CA 1
ATOM 627 C C . ASN A 1 88 ? -0.667 5.692 9.331 1.00 96.88 88 ASN A C 1
ATOM 629 O O . ASN A 1 88 ? 0.434 5.455 9.829 1.00 96.88 88 ASN A O 1
ATOM 633 N N . PHE A 1 89 ? -1.747 4.958 9.601 1.00 95.62 89 PHE A N 1
ATOM 634 C CA . PHE A 1 89 ? -1.769 3.884 10.588 1.00 95.62 89 PHE A CA 1
ATOM 635 C C . PHE A 1 89 ? -1.862 2.527 9.899 1.00 95.62 89 PHE A C 1
ATOM 637 O O . PHE A 1 89 ? -2.839 2.242 9.203 1.00 95.62 89 PHE A O 1
ATOM 644 N N . PHE A 1 90 ? -0.868 1.672 10.138 1.00 94.44 90 PHE A N 1
ATOM 645 C CA . PHE A 1 90 ? -0.790 0.328 9.570 1.00 94.44 90 PHE A CA 1
ATOM 646 C C . PHE A 1 90 ? -0.951 -0.720 10.666 1.00 94.44 90 PHE A C 1
ATOM 648 O O . PHE A 1 90 ? -0.162 -0.748 11.607 1.00 94.44 90 PHE A O 1
ATOM 655 N N . LEU A 1 91 ? -1.952 -1.598 10.552 1.00 91.25 91 LEU A N 1
ATOM 656 C CA . LEU A 1 91 ? -2.217 -2.605 11.584 1.00 91.25 91 LEU A CA 1
ATOM 657 C C . LEU A 1 91 ? -2.623 -3.960 11.006 1.00 91.25 91 LEU A C 1
ATOM 659 O O . LEU A 1 91 ? -3.644 -4.092 10.337 1.00 91.25 91 LEU A O 1
ATOM 663 N N . GLY A 1 92 ? -1.853 -5.001 11.322 1.00 88.25 92 GLY A N 1
ATOM 664 C CA . GLY A 1 92 ? -2.216 -6.383 10.995 1.00 88.25 92 GLY A CA 1
ATOM 665 C C . GLY A 1 92 ? -2.360 -6.667 9.496 1.00 88.25 92 GLY A C 1
ATOM 666 O O . GLY A 1 92 ? -3.099 -7.574 9.133 1.00 88.25 92 GLY A O 1
ATOM 667 N N . ASN A 1 93 ? -1.713 -5.884 8.626 1.00 90.81 93 ASN A N 1
ATOM 668 C CA . ASN A 1 93 ? -1.606 -6.219 7.206 1.00 90.81 93 ASN A CA 1
ATOM 669 C C . ASN A 1 93 ? -0.625 -7.378 7.029 1.00 90.81 93 ASN A C 1
ATOM 671 O O . ASN A 1 93 ? 0.386 -7.434 7.717 1.00 90.81 93 ASN A O 1
ATOM 675 N N . MET A 1 94 ? -0.906 -8.277 6.099 1.00 91.69 94 MET A N 1
ATOM 676 C CA . MET A 1 94 ? -0.004 -9.350 5.707 1.00 91.69 94 MET A CA 1
ATOM 677 C C . MET A 1 94 ? 0.761 -8.915 4.460 1.00 91.69 94 MET A C 1
ATOM 679 O O . MET A 1 94 ? 0.139 -8.669 3.430 1.00 91.69 94 MET A O 1
ATOM 683 N N . CYS A 1 95 ? 2.086 -8.842 4.551 1.00 90.81 95 CYS A N 1
ATOM 684 C CA . CYS A 1 95 ? 2.961 -8.521 3.426 1.00 90.81 95 CYS A CA 1
ATOM 685 C C . CYS A 1 95 ? 4.361 -9.121 3.605 1.00 90.81 95 CYS A C 1
ATOM 687 O O . CYS A 1 95 ? 4.679 -9.666 4.666 1.00 90.81 95 CYS A O 1
ATOM 689 N N . VAL A 1 96 ? 5.179 -9.068 2.552 1.00 89.75 96 VAL A N 1
ATOM 690 C CA . VAL A 1 96 ? 6.569 -9.553 2.558 1.00 89.75 96 VAL A CA 1
ATOM 691 C C . VAL A 1 96 ? 7.555 -8.390 2.517 1.00 89.75 96 VAL A C 1
ATOM 693 O O . VAL A 1 96 ? 8.590 -8.437 3.178 1.00 89.75 96 VAL A O 1
ATOM 696 N N . THR A 1 97 ? 7.241 -7.338 1.763 1.00 90.00 97 THR A N 1
ATOM 697 C CA . THR A 1 97 ? 8.104 -6.160 1.607 1.00 90.00 97 THR A CA 1
ATOM 698 C C . THR A 1 97 ? 7.349 -4.877 1.937 1.00 90.00 97 THR A C 1
ATOM 700 O O . THR A 1 97 ? 6.180 -4.735 1.593 1.00 90.00 97 THR A O 1
ATOM 703 N N . ALA A 1 98 ? 7.997 -3.915 2.593 1.00 91.88 98 ALA A N 1
ATOM 704 C CA . ALA A 1 98 ? 7.388 -2.607 2.807 1.00 91.88 98 ALA A CA 1
ATOM 705 C C . ALA A 1 98 ? 8.415 -1.483 2.948 1.00 91.88 98 ALA A C 1
ATOM 707 O O . ALA A 1 98 ? 9.544 -1.699 3.391 1.00 91.88 98 ALA A O 1
ATOM 708 N N . VAL A 1 99 ? 7.973 -0.265 2.639 1.00 92.19 99 VAL A N 1
ATOM 709 C CA . VAL A 1 99 ? 8.688 0.992 2.875 1.00 92.19 99 VAL A CA 1
ATOM 710 C C . VAL A 1 99 ? 7.812 1.890 3.740 1.00 92.19 99 VAL A C 1
ATOM 712 O O . VAL A 1 99 ? 6.675 2.174 3.368 1.00 92.19 99 VAL A O 1
ATOM 715 N N . ASN A 1 100 ? 8.353 2.335 4.882 1.00 92.50 100 ASN A N 1
ATOM 716 C CA . ASN A 1 100 ? 7.697 3.252 5.829 1.00 92.50 100 ASN A CA 1
ATOM 717 C C . ASN A 1 100 ? 6.307 2.780 6.320 1.00 92.50 100 ASN A C 1
ATOM 719 O O . ASN A 1 100 ? 5.459 3.572 6.710 1.00 92.50 100 ASN A O 1
ATOM 723 N N . ALA A 1 101 ? 6.079 1.467 6.330 1.00 92.31 101 ALA A N 1
ATOM 724 C CA . ALA A 1 101 ? 4.845 0.858 6.804 1.00 92.31 101 ALA A CA 1
ATOM 725 C C . ALA A 1 101 ? 5.151 -0.387 7.638 1.00 92.31 101 ALA A C 1
ATOM 727 O O . ALA A 1 101 ? 6.146 -1.081 7.411 1.00 92.31 101 ALA A O 1
ATOM 728 N N . GLN A 1 102 ? 4.278 -0.694 8.600 1.00 89.31 102 GLN A N 1
ATOM 729 C CA . GLN A 1 102 ? 4.411 -1.919 9.381 1.00 89.31 102 GLN A CA 1
ATOM 730 C C . GLN A 1 102 ? 3.971 -3.123 8.545 1.00 89.31 102 GLN A C 1
ATOM 732 O O . GLN A 1 102 ? 2.822 -3.203 8.105 1.00 89.31 102 GLN A O 1
ATOM 737 N N . CYS A 1 103 ? 4.887 -4.077 8.393 1.00 83.12 103 CYS A N 1
ATOM 738 C CA . CYS A 1 103 ? 4.698 -5.278 7.596 1.00 83.12 103 CYS A CA 1
ATOM 739 C C . CYS A 1 103 ? 5.072 -6.523 8.408 1.00 83.12 103 CYS A C 1
ATOM 741 O O . CYS A 1 103 ? 6.216 -6.976 8.359 1.00 83.12 103 CYS A O 1
ATOM 743 N N . PRO A 1 104 ? 4.158 -7.041 9.245 1.00 74.00 104 PRO A N 1
ATOM 744 C CA . PRO A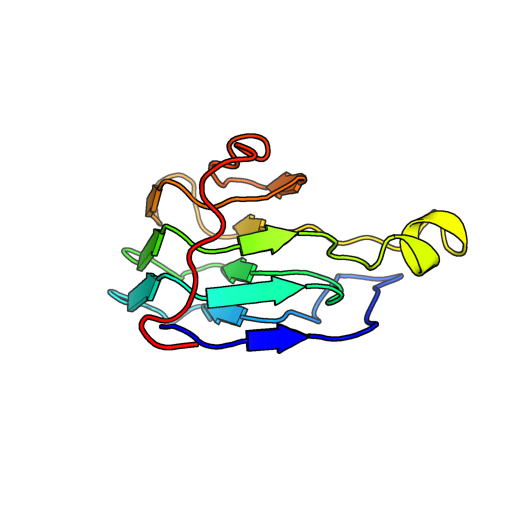 1 104 ? 4.408 -8.284 9.950 1.00 74.00 104 PRO A CA 1
ATOM 745 C C . PRO A 1 104 ? 4.464 -9.445 8.949 1.00 74.00 104 PRO A C 1
ATOM 747 O O . PRO A 1 104 ? 3.593 -9.592 8.089 1.00 74.00 104 PRO A O 1
ATOM 750 N N . THR A 1 105 ? 5.498 -10.275 9.089 1.00 65.06 105 THR A N 1
ATOM 751 C CA . THR A 1 105 ? 5.709 -11.485 8.290 1.00 65.06 105 THR A CA 1
ATOM 752 C C . THR A 1 105 ? 4.463 -12.369 8.308 1.00 65.06 105 THR A C 1
ATOM 754 O O . THR A 1 105 ? 3.819 -12.507 9.348 1.00 65.06 105 THR A O 1
ATOM 757 N N . ILE A 1 106 ? 4.143 -12.972 7.157 1.00 60.75 106 ILE A N 1
ATOM 758 C CA . ILE A 1 106 ? 2.967 -13.822 6.909 1.00 60.75 106 ILE A CA 1
ATOM 759 C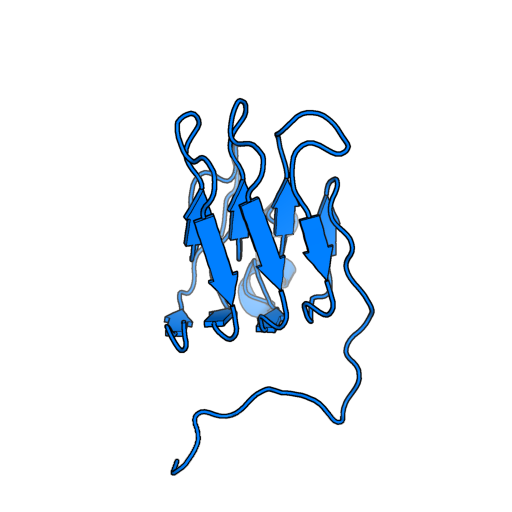 C . ILE A 1 106 ? 2.684 -14.763 8.094 1.00 60.75 106 ILE A C 1
ATOM 761 O O . ILE A 1 106 ? 3.300 -15.819 8.235 1.00 60.75 106 ILE A O 1
ATOM 765 N N . ALA A 1 107 ? 1.707 -14.405 8.932 1.00 54.69 107 ALA A N 1
ATOM 766 C CA . ALA A 1 107 ? 1.130 -15.330 9.895 1.00 54.69 107 ALA A CA 1
ATOM 767 C C . ALA A 1 107 ? 0.223 -16.293 9.120 1.00 54.69 107 ALA A C 1
ATOM 769 O O . ALA A 1 107 ? -0.846 -15.911 8.646 1.00 54.69 107 ALA A O 1
ATOM 770 N N . THR A 1 108 ? 0.652 -17.546 8.979 1.00 48.38 108 THR A N 1
ATOM 771 C CA . THR A 1 108 ? 0.024 -18.600 8.156 1.00 48.38 108 THR A CA 1
ATOM 772 C C . THR A 1 108 ? -1.440 -18.925 8.494 1.00 48.38 108 THR A C 1
ATOM 774 O O . THR A 1 108 ? -2.049 -19.743 7.812 1.00 48.38 108 THR A O 1
ATOM 777 N N . GLN A 1 109 ? -2.032 -18.295 9.514 1.00 49.03 109 GLN A N 1
ATOM 778 C CA . GLN A 1 109 ? -3.370 -18.612 10.020 1.00 49.03 109 GLN A CA 1
ATOM 779 C C . GLN A 1 109 ? -4.448 -17.549 9.757 1.00 49.03 109 GLN A C 1
ATOM 781 O O . GLN A 1 109 ? -5.602 -17.774 10.107 1.00 49.03 109 GLN A O 1
ATOM 786 N N . ALA A 1 110 ? -4.120 -16.407 9.145 1.00 53.66 110 ALA A N 1
ATOM 787 C CA . ALA A 1 110 ? -5.039 -15.266 9.108 1.00 53.66 110 ALA A CA 1
ATOM 788 C C . ALA A 1 110 ? -5.183 -14.617 7.727 1.00 53.66 110 ALA A C 1
ATOM 790 O O . ALA A 1 110 ? -5.222 -13.395 7.647 1.00 53.66 110 ALA A O 1
ATOM 791 N N . VAL A 1 111 ? -5.286 -15.396 6.641 1.00 56.34 111 VAL A N 1
ATOM 792 C CA . VAL A 1 111 ? -5.802 -14.836 5.377 1.00 56.34 111 VAL A CA 1
ATOM 793 C C . VAL A 1 111 ? -7.274 -14.489 5.624 1.00 56.34 111 VAL A C 1
ATOM 795 O O . VAL A 1 111 ? -8.080 -15.415 5.764 1.00 56.34 111 VAL A O 1
ATOM 798 N N . PRO A 1 112 ? -7.655 -13.202 5.730 1.00 58.22 112 PRO A N 1
ATOM 799 C CA . PRO A 1 112 ? -9.043 -12.829 5.919 1.00 58.22 112 PRO A CA 1
ATOM 800 C C . PRO A 1 112 ? -9.792 -13.294 4.674 1.00 58.22 112 PRO A C 1
ATOM 802 O O . PRO A 1 112 ? -9.445 -12.914 3.557 1.00 58.22 112 PRO A O 1
ATOM 805 N N . ARG A 1 113 ? -10.789 -14.160 4.852 1.00 59.03 113 ARG A N 1
ATOM 806 C CA . ARG A 1 113 ? -11.678 -14.583 3.768 1.00 59.03 113 ARG A CA 1
ATOM 807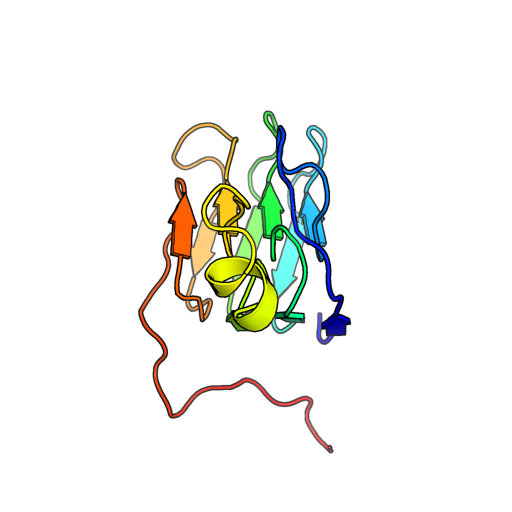 C C . ARG A 1 113 ? -12.977 -13.811 3.875 1.00 59.03 113 ARG A C 1
ATOM 809 O O . ARG A 1 113 ? -13.466 -13.568 4.981 1.00 59.03 113 ARG A O 1
ATOM 816 N N . LYS A 1 114 ? -13.540 -13.456 2.724 1.00 61.00 114 LYS A N 1
ATOM 817 C CA . LYS A 1 114 ? -14.883 -12.889 2.650 1.00 61.00 114 LYS A CA 1
ATOM 818 C C . LYS A 1 114 ? -15.853 -13.846 3.365 1.00 61.00 114 LYS A C 1
ATOM 820 O O . LYS A 1 114 ? -15.867 -15.031 3.041 1.00 61.00 114 LYS A O 1
ATOM 825 N N . PRO A 1 115 ? -16.663 -13.377 4.329 1.00 63.16 115 PRO A N 1
ATOM 826 C CA . PRO A 1 115 ? -17.658 -14.234 4.960 1.00 63.16 115 PRO A CA 1
ATOM 827 C C . PRO A 1 115 ? -18.613 -14.813 3.906 1.00 63.16 115 PRO A C 1
ATOM 829 O O . PRO A 1 115 ? -19.196 -14.056 3.129 1.00 63.16 115 PRO A O 1
ATOM 832 N N . GLY A 1 116 ? -18.768 -16.140 3.887 1.00 64.25 116 GLY A N 1
ATOM 833 C CA . GLY A 1 116 ? -19.690 -16.841 2.985 1.00 64.25 116 GLY A CA 1
ATOM 834 C C . GLY A 1 116 ? -19.148 -17.187 1.590 1.00 64.25 116 GLY A C 1
ATOM 835 O O . GLY A 1 116 ? -19.958 -17.471 0.710 1.00 64.25 116 GLY A O 1
ATOM 836 N N . SER A 1 117 ? -17.827 -17.141 1.373 1.00 55.69 117 SER A N 1
ATOM 837 C CA . SER A 1 117 ? -17.161 -17.789 0.225 1.00 55.69 117 SER A CA 1
ATOM 838 C C . SER A 1 117 ? -16.976 -19.288 0.435 1.00 55.69 117 SER A C 1
ATOM 840 O O . SER A 1 117 ? -16.555 -19.632 1.567 1.00 55.69 117 SER A O 1
#

Sequence (117 aa):
RWNETSGNGYATGPATNFGIGLLATAFNNLIEANSAIGNSNGIVVFPGAANNQIRQNVIVGNPPIQVSNSVPTGGGTDIWDQSAPGMNFFLGNMCVTAVNAQCPTIATQAVPRKPGS